Protein AF-A0A353B3W2-F1 (afdb_monomer_lite)

Structure (mmCIF, N/CA/C/O backbone):
data_AF-A0A353B3W2-F1
#
_entry.id   AF-A0A353B3W2-F1
#
loop_
_atom_site.group_PDB
_atom_site.id
_atom_site.type_symbol
_atom_site.label_atom_id
_atom_site.label_alt_id
_atom_site.label_comp_id
_atom_site.label_asym_id
_atom_site.label_entity_id
_atom_site.label_seq_id
_atom_site.pdbx_PDB_ins_code
_atom_site.Cartn_x
_atom_site.Cartn_y
_atom_site.Cartn_z
_atom_site.occupancy
_atom_site.B_iso_or_equiv
_atom_site.auth_seq_id
_atom_site.auth_comp_id
_atom_site.auth_asym_id
_atom_site.auth_atom_id
_atom_site.pdbx_PDB_model_num
ATOM 1 N N . GLN A 1 1 ? -9.755 8.091 11.205 1.00 51.84 1 GLN A N 1
ATOM 2 C CA . GLN A 1 1 ? -9.755 6.655 10.868 1.00 51.84 1 GLN A CA 1
ATOM 3 C C . GLN A 1 1 ? -8.671 6.008 11.702 1.00 51.84 1 GLN A C 1
ATOM 5 O O . GLN A 1 1 ? -7.537 6.465 11.640 1.00 51.84 1 GLN A O 1
ATOM 10 N N . ASP A 1 2 ? -9.051 5.048 12.537 1.00 53.78 2 ASP A N 1
ATOM 11 C CA . ASP A 1 2 ? -8.157 4.410 13.500 1.00 53.78 2 ASP A CA 1
ATOM 12 C C . ASP A 1 2 ? -7.243 3.410 12.777 1.00 53.78 2 ASP A C 1
ATOM 14 O O . ASP A 1 2 ? -7.718 2.522 12.067 1.00 53.78 2 ASP A O 1
ATOM 18 N N . PHE A 1 3 ? -5.930 3.584 12.901 1.00 62.78 3 PHE A N 1
ATOM 19 C CA . PHE A 1 3 ? -4.946 2.572 12.519 1.00 62.78 3 PHE A CA 1
ATOM 20 C C . PHE A 1 3 ? -4.845 1.593 13.697 1.00 62.78 3 PHE A C 1
ATOM 22 O O . PHE A 1 3 ? -3.898 1.638 14.477 1.00 62.78 3 PHE A O 1
ATOM 29 N N . GLY A 1 4 ? -5.889 0.785 13.886 1.00 60.84 4 GLY A N 1
ATOM 30 C CA . GLY A 1 4 ? -5.962 -0.189 14.978 1.00 60.84 4 GLY A CA 1
ATOM 31 C C . GLY A 1 4 ? -5.023 -1.368 14.730 1.00 60.84 4 GLY A C 1
ATOM 32 O O . GLY A 1 4 ? -4.837 -1.721 13.570 1.00 60.84 4 GLY A O 1
ATOM 33 N N . ALA A 1 5 ? -4.473 -1.962 15.800 1.00 57.03 5 ALA A N 1
ATOM 34 C CA . ALA A 1 5 ? -3.380 -2.958 15.868 1.00 57.03 5 ALA A CA 1
ATOM 35 C C . ALA A 1 5 ? -3.461 -4.207 14.943 1.00 57.03 5 ALA A C 1
ATOM 37 O O . ALA A 1 5 ? -2.479 -4.926 14.801 1.00 57.03 5 ALA A O 1
ATOM 38 N N . ASP A 1 6 ? -4.584 -4.426 14.257 1.00 61.97 6 ASP A N 1
ATOM 39 C CA . ASP A 1 6 ? -4.818 -5.540 13.319 1.00 61.97 6 ASP A CA 1
ATOM 40 C C . ASP A 1 6 ? -5.237 -5.067 11.912 1.00 61.97 6 ASP A C 1
ATOM 42 O O . ASP A 1 6 ? -5.840 -5.795 11.122 1.00 61.97 6 ASP A O 1
ATOM 46 N N . ALA A 1 7 ? -4.961 -3.807 11.570 1.00 76.75 7 ALA A N 1
ATOM 47 C CA . ALA A 1 7 ? -5.366 -3.246 10.287 1.00 76.75 7 ALA A CA 1
ATOM 48 C C . ALA A 1 7 ? -4.555 -3.842 9.119 1.00 76.75 7 ALA A C 1
ATOM 50 O O . ALA A 1 7 ? -3.422 -3.436 8.857 1.00 76.75 7 ALA A O 1
ATOM 51 N N . LEU A 1 8 ? -5.172 -4.771 8.386 1.00 89.06 8 LEU A N 1
ATOM 52 C CA . LEU A 1 8 ? -4.705 -5.240 7.084 1.00 89.06 8 LEU A CA 1
ATOM 53 C C . LEU A 1 8 ? -5.360 -4.419 5.968 1.00 89.06 8 LEU A C 1
ATOM 55 O O . LEU A 1 8 ? -6.589 -4.392 5.827 1.00 89.06 8 LEU A O 1
ATOM 59 N N . PHE A 1 9 ? -4.535 -3.789 5.142 1.00 91.31 9 PHE A N 1
ATOM 60 C CA . PHE A 1 9 ? -4.966 -3.057 3.960 1.00 91.31 9 PHE A CA 1
ATOM 61 C C . PHE A 1 9 ? -4.631 -3.827 2.688 1.00 91.31 9 PHE A C 1
ATOM 63 O O . PHE A 1 9 ? -3.625 -4.524 2.619 1.00 91.31 9 PHE A O 1
ATOM 70 N N . LEU A 1 10 ? -5.471 -3.696 1.669 1.00 92.44 10 LEU A N 1
ATOM 71 C CA . LEU A 1 10 ? -5.288 -4.342 0.377 1.00 92.44 10 LEU A CA 1
ATOM 72 C C . LEU A 1 10 ? -5.132 -3.272 -0.693 1.00 92.44 10 LEU A C 1
ATOM 74 O O . LEU A 1 10 ? -6.002 -2.413 -0.841 1.00 92.44 10 LEU A O 1
ATOM 78 N N . VAL A 1 11 ? -4.042 -3.341 -1.449 1.00 92.88 11 V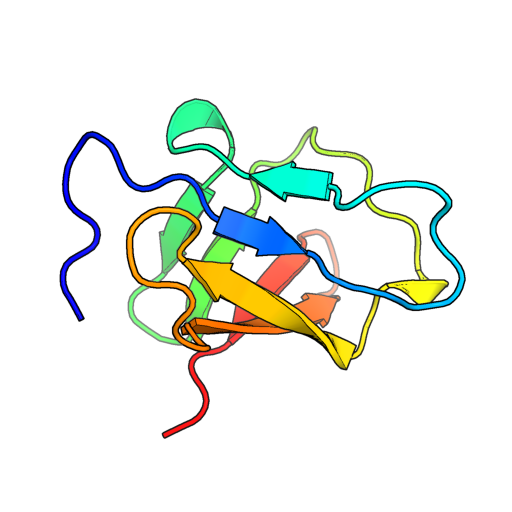AL A N 1
ATOM 79 C CA . VAL A 1 11 ? -3.909 -2.594 -2.700 1.00 92.88 11 VAL A CA 1
ATOM 80 C C . VAL A 1 11 ? -4.670 -3.364 -3.770 1.00 92.88 11 VAL A C 1
ATOM 82 O O . VAL A 1 11 ? -4.330 -4.511 -4.069 1.00 92.88 11 VAL A O 1
ATOM 85 N N . ILE A 1 12 ? -5.702 -2.738 -4.325 1.00 91.56 12 ILE A N 1
ATOM 86 C CA . ILE A 1 12 ? -6.542 -3.318 -5.371 1.00 91.56 12 ILE A CA 1
ATOM 87 C C . ILE A 1 12 ? -6.163 -2.667 -6.696 1.00 91.56 12 ILE A C 1
ATOM 89 O O . ILE A 1 12 ? -6.251 -1.450 -6.833 1.00 91.56 12 ILE A O 1
ATOM 93 N N . ASN A 1 13 ? -5.759 -3.468 -7.675 1.00 90.94 13 ASN A N 1
ATOM 94 C CA . ASN A 1 13 ? -5.484 -3.007 -9.031 1.00 90.94 13 ASN A CA 1
ATOM 95 C C . ASN A 1 13 ? -5.934 -4.102 -10.018 1.00 90.94 13 ASN A C 1
ATOM 97 O O . ASN A 1 13 ? -5.613 -5.266 -9.781 1.00 90.94 13 ASN A O 1
ATOM 101 N N . PRO A 1 14 ? -6.690 -3.768 -11.080 1.00 84.75 14 PRO A N 1
ATOM 102 C CA . PRO A 1 14 ? -7.194 -4.753 -12.042 1.00 84.75 14 PRO A CA 1
ATOM 103 C C . PRO A 1 14 ? -6.093 -5.466 -12.842 1.00 84.75 14 PRO A C 1
ATOM 105 O O . PRO A 1 14 ? -6.340 -6.538 -13.384 1.00 84.75 14 PRO A O 1
ATOM 108 N N . GLU A 1 15 ? -4.891 -4.896 -12.913 1.00 85.25 15 GLU A N 1
ATOM 109 C CA . GLU A 1 15 ? -3.726 -5.491 -13.576 1.00 85.25 15 GLU A CA 1
ATOM 110 C C . GLU A 1 15 ? -3.016 -6.525 -12.684 1.00 85.25 15 GLU A C 1
ATOM 112 O O . GLU A 1 15 ? -2.169 -7.284 -13.156 1.00 85.25 15 GLU A O 1
ATOM 117 N N . LEU A 1 16 ? -3.365 -6.591 -11.393 1.00 83.81 16 LEU A N 1
ATOM 118 C CA . LEU A 1 16 ? -2.852 -7.601 -10.477 1.00 83.81 16 LEU A CA 1
ATOM 119 C C . LEU A 1 16 ? -3.722 -8.859 -10.505 1.00 83.81 16 LEU A C 1
ATOM 121 O O . LEU A 1 16 ? -4.938 -8.797 -10.351 1.00 83.81 16 LEU A O 1
ATOM 125 N N . ALA A 1 17 ? -3.076 -10.025 -10.562 1.00 86.12 17 ALA A N 1
ATOM 126 C CA . ALA A 1 17 ? -3.757 -11.311 -10.391 1.00 86.12 17 ALA A CA 1
ATOM 127 C C . ALA A 1 17 ? -4.393 -11.468 -8.995 1.00 86.12 17 ALA A C 1
ATOM 129 O O . ALA A 1 17 ? -5.377 -12.186 -8.834 1.00 86.12 17 ALA A O 1
ATOM 130 N N . GLN A 1 18 ? -3.826 -10.805 -7.982 1.00 87.88 18 GLN A N 1
ATOM 131 C CA . GLN A 1 18 ? -4.337 -10.801 -6.615 1.00 87.88 18 GLN A CA 1
ATOM 132 C C . GLN A 1 18 ? -4.007 -9.481 -5.900 1.00 87.88 18 GLN A C 1
ATOM 134 O O . GLN A 1 18 ? -2.955 -8.892 -6.169 1.00 87.88 18 GLN A O 1
ATOM 139 N N . PRO A 1 19 ? -4.855 -9.026 -4.958 1.00 89.75 19 PRO A N 1
ATOM 140 C CA . PRO A 1 19 ? -4.560 -7.867 -4.125 1.00 89.75 19 PRO A CA 1
ATOM 141 C C . PRO A 1 19 ? -3.233 -7.994 -3.378 1.00 89.75 19 PRO A C 1
ATOM 143 O O . PRO A 1 19 ? -2.878 -9.078 -2.912 1.00 89.75 19 PRO A O 1
ATOM 146 N N . ILE A 1 20 ? -2.533 -6.874 -3.189 1.00 91.19 20 ILE A N 1
ATOM 147 C CA . ILE A 1 20 ? -1.309 -6.860 -2.378 1.00 91.19 20 ILE A CA 1
ATOM 148 C C . ILE A 1 20 ? -1.663 -6.515 -0.928 1.00 91.19 20 ILE A C 1
ATOM 150 O O . ILE A 1 20 ? -2.157 -5.410 -0.678 1.00 91.19 20 ILE A O 1
ATOM 154 N N . PRO A 1 21 ? -1.383 -7.410 0.036 1.00 91.69 21 PRO A N 1
ATOM 155 C CA . PRO A 1 21 ? -1.587 -7.132 1.447 1.00 91.69 21 PRO A CA 1
ATOM 156 C C . PRO A 1 21 ? -0.498 -6.208 2.012 1.00 91.69 21 PRO A C 1
ATOM 158 O O . PRO A 1 21 ? 0.709 -6.444 1.867 1.00 91.69 21 PRO A O 1
ATOM 161 N N . LEU A 1 22 ? -0.950 -5.166 2.704 1.00 90.56 22 LEU A N 1
ATOM 162 C CA . LEU A 1 22 ? -0.169 -4.231 3.501 1.00 90.56 22 LEU A CA 1
ATOM 163 C C . LEU A 1 22 ? -0.660 -4.314 4.949 1.00 90.56 22 LEU A C 1
ATOM 165 O O . LEU A 1 22 ? -1.659 -3.701 5.325 1.00 90.56 22 LEU A O 1
ATOM 169 N N . ASP A 1 23 ? 0.030 -5.124 5.741 1.00 88.19 23 ASP A N 1
ATOM 170 C CA . ASP A 1 23 ? -0.187 -5.238 7.181 1.00 88.19 23 ASP A CA 1
ATOM 171 C C . ASP A 1 23 ? 0.536 -4.121 7.960 1.00 88.19 23 ASP A C 1
ATOM 173 O O . ASP A 1 23 ? 1.243 -3.277 7.399 1.00 88.19 23 ASP A O 1
ATOM 177 N N . GLN A 1 24 ? 0.384 -4.132 9.281 1.00 83.75 24 GLN A N 1
ATOM 178 C CA . GLN A 1 24 ? 0.990 -3.139 10.165 1.00 83.75 24 GLN A CA 1
ATOM 179 C C . GLN A 1 24 ? 2.516 -3.140 10.189 1.00 83.75 24 GLN A C 1
ATOM 181 O O . GLN A 1 24 ? 3.125 -2.101 10.419 1.00 83.75 24 GLN A O 1
ATOM 186 N N . THR A 1 25 ? 3.161 -4.278 9.946 1.00 86.56 25 THR A N 1
ATOM 187 C CA . THR A 1 25 ? 4.630 -4.345 9.894 1.00 86.56 25 THR A CA 1
ATOM 188 C C . THR A 1 25 ? 5.170 -3.609 8.668 1.00 86.56 25 THR A C 1
ATOM 190 O O . THR A 1 25 ? 6.316 -3.161 8.638 1.00 86.56 25 THR A O 1
ATOM 193 N N . ARG A 1 26 ? 4.314 -3.444 7.656 1.00 87.75 26 ARG A N 1
ATOM 194 C CA . ARG A 1 26 ? 4.596 -2.784 6.383 1.00 87.75 26 ARG A CA 1
ATOM 195 C C . ARG A 1 26 ? 4.104 -1.345 6.327 1.00 87.75 26 ARG A C 1
ATOM 197 O O . ARG A 1 26 ? 4.343 -0.685 5.317 1.00 87.75 26 ARG A O 1
ATOM 204 N N . LEU A 1 27 ? 3.427 -0.851 7.361 1.00 89.50 27 LEU A N 1
ATOM 205 C CA . LEU A 1 27 ? 2.798 0.464 7.374 1.00 89.50 27 LEU A CA 1
ATOM 206 C C . LEU A 1 27 ? 3.166 1.233 8.640 1.00 89.50 27 LEU A C 1
ATOM 208 O O . LEU A 1 27 ? 3.082 0.732 9.751 1.00 89.50 27 LEU A O 1
ATOM 212 N N . ALA A 1 28 ? 3.519 2.498 8.467 1.00 89.00 28 ALA A N 1
ATOM 213 C CA . ALA A 1 28 ? 3.709 3.444 9.553 1.00 89.00 28 ALA A CA 1
ATOM 214 C C . ALA A 1 28 ? 2.745 4.616 9.370 1.00 89.00 28 ALA A C 1
ATOM 216 O O . ALA A 1 28 ? 2.545 5.077 8.246 1.00 89.00 28 ALA A O 1
ATOM 217 N N . GLN A 1 29 ? 2.166 5.135 10.453 1.00 88.12 29 GLN A N 1
ATOM 218 C CA . GLN A 1 29 ? 1.419 6.390 10.365 1.00 88.12 29 GLN A CA 1
ATOM 219 C C . GLN A 1 29 ? 2.338 7.534 9.930 1.00 88.12 29 GLN A C 1
ATOM 221 O O . GLN A 1 29 ? 3.449 7.687 10.438 1.00 88.12 29 GLN A O 1
ATOM 226 N N . GLU A 1 30 ? 1.845 8.358 9.010 1.00 87.75 30 GLU A N 1
ATOM 227 C CA . GLU A 1 30 ? 2.512 9.572 8.554 1.00 87.75 30 GLU A CA 1
ATOM 228 C C . GLU A 1 30 ? 1.551 10.758 8.751 1.00 87.75 30 GLU A C 1
ATOM 230 O O . GLU A 1 30 ? 0.621 10.927 7.954 1.00 87.75 30 GLU A O 1
ATOM 235 N N . PRO A 1 31 ? 1.753 11.594 9.792 1.00 77.94 31 PRO A N 1
ATOM 236 C CA . PRO A 1 31 ? 0.769 12.572 10.277 1.00 77.94 31 PRO A CA 1
ATOM 237 C C . PRO A 1 31 ? 0.246 13.575 9.241 1.00 77.94 31 PRO A C 1
ATOM 239 O O . PRO A 1 31 ? -0.801 14.183 9.442 1.00 77.94 31 PRO A O 1
ATOM 242 N N . LYS A 1 32 ? 0.977 13.782 8.140 1.00 82.12 32 LYS A N 1
ATOM 243 C CA . LYS A 1 32 ? 0.634 14.755 7.090 1.00 82.12 32 LYS A CA 1
ATOM 244 C C . LYS A 1 32 ? 0.085 14.130 5.808 1.00 82.12 32 LYS A C 1
ATOM 246 O O . LYS A 1 32 ? -0.315 14.868 4.915 1.00 82.12 32 LYS A O 1
ATOM 251 N N . ILE A 1 33 ? 0.105 12.804 5.693 1.00 84.25 33 ILE A N 1
ATOM 252 C CA . ILE A 1 33 ? -0.177 12.094 4.435 1.00 84.25 33 ILE A CA 1
ATOM 253 C C . ILE A 1 33 ? -1.262 11.028 4.634 1.00 84.25 33 ILE A C 1
ATOM 255 O O . ILE A 1 33 ? -2.162 10.898 3.807 1.00 84.25 33 ILE A O 1
ATOM 259 N N . GLY A 1 34 ? -1.202 10.285 5.737 1.00 87.50 34 GLY A N 1
ATOM 260 C CA . GLY A 1 34 ? -2.003 9.087 5.966 1.00 87.50 34 GLY A CA 1
ATOM 261 C C . GLY A 1 34 ? -1.091 7.983 6.477 1.00 87.50 34 GLY A C 1
ATOM 262 O O . GLY A 1 34 ? -0.680 8.012 7.636 1.00 87.50 34 GLY A O 1
ATOM 263 N N . LEU A 1 35 ? -0.722 7.047 5.602 1.00 90.25 35 LEU A N 1
ATOM 264 C CA . LEU A 1 35 ? 0.223 5.975 5.925 1.00 90.25 35 LEU A CA 1
ATOM 265 C C . LEU A 1 35 ? 1.447 6.030 5.015 1.00 90.25 35 LEU A C 1
ATOM 267 O O . LEU A 1 35 ? 1.367 6.383 3.839 1.00 90.25 35 LEU A O 1
ATOM 271 N N . ARG A 1 36 ? 2.588 5.630 5.555 1.00 91.56 36 ARG A N 1
ATOM 272 C CA . ARG A 1 36 ? 3.829 5.387 4.832 1.00 91.56 36 ARG A CA 1
ATOM 273 C C . ARG A 1 36 ? 4.074 3.890 4.773 1.00 91.56 36 ARG A C 1
ATOM 275 O O . ARG A 1 36 ? 4.066 3.220 5.800 1.00 91.56 36 ARG A O 1
ATOM 282 N N . VAL A 1 37 ? 4.339 3.384 3.581 1.00 91.25 37 VAL A N 1
ATOM 283 C CA . VAL A 1 37 ? 4.753 1.999 3.380 1.00 91.25 37 VAL A CA 1
ATOM 284 C C . VAL A 1 37 ? 6.226 1.860 3.767 1.00 91.25 37 VAL A C 1
ATOM 286 O O . VAL A 1 37 ? 7.047 2.727 3.452 1.00 91.25 37 VAL A O 1
ATOM 289 N N . ALA A 1 38 ? 6.561 0.782 4.470 1.00 89.06 38 ALA A N 1
ATOM 290 C CA . ALA A 1 38 ? 7.903 0.517 4.956 1.00 89.06 38 ALA A CA 1
ATOM 291 C C . ALA A 1 38 ? 8.928 0.442 3.801 1.00 89.06 38 ALA A C 1
ATOM 293 O O . ALA A 1 38 ? 8.638 -0.140 2.747 1.00 89.06 38 ALA A O 1
ATOM 294 N N . PRO A 1 39 ? 10.141 0.994 3.994 1.00 76.44 39 PRO A N 1
ATOM 295 C CA . PRO A 1 39 ? 11.222 0.910 3.019 1.00 76.44 39 PRO A CA 1
ATOM 296 C C . PRO A 1 39 ? 11.705 -0.544 2.937 1.00 76.44 39 PRO A C 1
ATOM 298 O O . PRO A 1 39 ? 12.416 -1.027 3.810 1.00 76.44 39 PRO A O 1
ATOM 301 N N . GLY A 1 40 ? 11.256 -1.268 1.916 1.00 79.12 40 GLY A N 1
ATOM 302 C CA . GLY A 1 40 ? 11.501 -2.706 1.754 1.00 79.12 40 GLY A CA 1
ATOM 303 C C . GLY A 1 40 ? 10.320 -3.434 1.120 1.00 79.12 40 GLY A C 1
ATOM 304 O O . GLY A 1 40 ? 10.497 -4.461 0.467 1.00 79.12 40 GLY A O 1
ATOM 305 N N . VAL A 1 41 ? 9.116 -2.864 1.219 1.00 84.25 41 VAL A N 1
ATOM 306 C CA . VAL A 1 41 ? 7.977 -3.331 0.430 1.00 84.25 41 VAL A CA 1
ATOM 307 C C . VAL A 1 41 ? 8.177 -2.868 -1.009 1.00 84.25 41 VAL A C 1
ATOM 309 O O . VAL A 1 41 ? 8.092 -1.678 -1.320 1.00 84.25 41 VAL A O 1
ATOM 312 N N . THR A 1 42 ? 8.468 -3.821 -1.888 1.0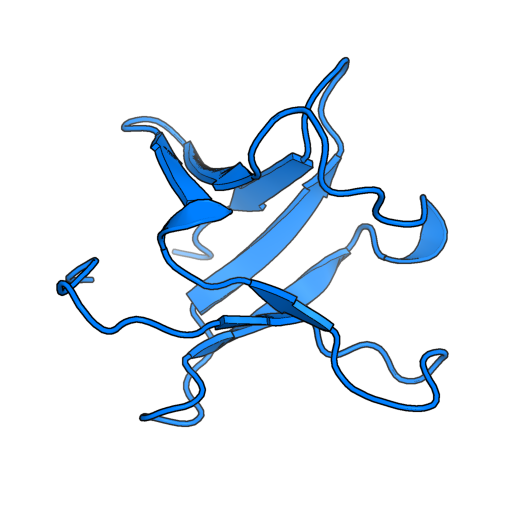0 84.00 42 THR A N 1
ATOM 313 C CA . THR A 1 42 ? 8.599 -3.548 -3.318 1.00 84.00 42 THR A CA 1
ATOM 314 C C . THR A 1 42 ? 7.206 -3.495 -3.925 1.00 84.00 42 THR A C 1
ATOM 316 O O . THR A 1 42 ? 6.526 -4.512 -4.028 1.00 84.00 42 THR A O 1
ATOM 319 N N . LEU A 1 43 ? 6.777 -2.292 -4.295 1.00 88.00 43 LEU A N 1
ATOM 320 C CA . LEU A 1 43 ? 5.551 -2.054 -5.047 1.00 88.00 43 LEU A CA 1
ATOM 321 C C . LEU A 1 43 ? 5.930 -1.556 -6.433 1.00 88.00 43 LEU A C 1
ATOM 323 O O . LEU A 1 43 ? 6.819 -0.708 -6.581 1.00 88.00 43 LEU A O 1
ATOM 327 N N . ALA A 1 44 ? 5.263 -2.116 -7.432 1.00 89.19 44 ALA A N 1
ATOM 328 C CA . ALA A 1 44 ? 5.524 -1.807 -8.818 1.00 89.19 44 ALA A CA 1
ATOM 329 C C . ALA A 1 44 ? 4.978 -0.401 -9.168 1.00 89.19 44 ALA A C 1
ATOM 331 O O . ALA A 1 44 ? 3.939 -0.003 -8.630 1.00 89.19 44 ALA A O 1
ATOM 332 N N . PRO A 1 45 ? 5.685 0.404 -9.985 1.00 88.38 45 PRO A N 1
ATOM 333 C CA . PRO A 1 45 ? 5.284 1.773 -10.326 1.00 88.38 45 PRO A CA 1
ATOM 334 C C . PRO A 1 45 ? 3.852 1.923 -10.855 1.00 88.38 45 PRO A C 1
ATOM 336 O O . PRO A 1 45 ? 3.196 2.910 -10.533 1.00 88.38 45 PRO A O 1
ATOM 339 N N . GLU A 1 46 ? 3.373 0.945 -11.618 1.00 89.44 46 GLU A N 1
ATOM 340 C CA . GLU A 1 46 ? 2.022 0.841 -12.181 1.00 89.44 46 GLU A CA 1
ATOM 341 C C . GLU A 1 46 ? 0.921 0.827 -11.115 1.00 89.44 46 GLU A C 1
ATOM 343 O O . GLU A 1 46 ? -0.221 1.186 -11.377 1.00 89.44 46 GLU A O 1
ATOM 348 N N . LEU A 1 47 ? 1.268 0.502 -9.868 1.00 91.19 47 LEU A N 1
ATOM 349 C CA . LEU A 1 47 ? 0.322 0.519 -8.762 1.00 91.19 47 LEU A CA 1
ATOM 350 C C . LEU A 1 47 ? 0.037 1.932 -8.249 1.00 91.19 47 LEU A C 1
ATOM 352 O O . LEU A 1 47 ? -0.854 2.110 -7.415 1.00 91.19 47 LEU A O 1
ATOM 356 N N . GLN A 1 48 ? 0.756 2.951 -8.714 1.00 92.25 48 GLN A N 1
ATOM 357 C CA . GLN A 1 48 ? 0.442 4.330 -8.372 1.00 92.25 48 GLN A CA 1
ATOM 358 C C . GLN A 1 48 ? -0.981 4.686 -8.816 1.00 92.25 48 GLN A C 1
ATOM 360 O O . GLN A 1 48 ? -1.362 4.501 -9.963 1.00 92.25 48 GLN A O 1
ATOM 365 N N . GLY A 1 49 ? -1.767 5.229 -7.890 1.00 91.25 49 GLY A N 1
ATOM 366 C CA . GLY A 1 49 ? -3.181 5.510 -8.105 1.00 91.25 49 GLY A CA 1
ATOM 367 C C . GLY A 1 49 ? -4.108 4.360 -7.702 1.00 91.25 49 GLY A C 1
ATOM 368 O O . GLY A 1 49 ? -5.326 4.537 -7.703 1.00 91.25 49 GLY A O 1
ATOM 369 N N . SER A 1 50 ? -3.569 3.205 -7.305 1.00 93.56 50 SER A N 1
ATOM 370 C CA . SER A 1 50 ? -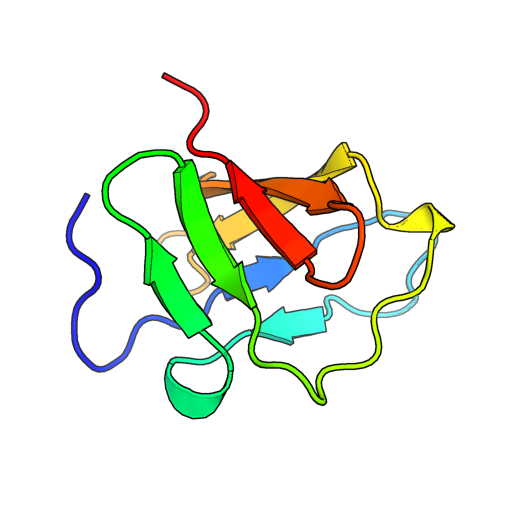4.397 2.066 -6.906 1.00 93.56 50 SER A CA 1
ATOM 371 C C . SER A 1 50 ? -5.149 2.358 -5.605 1.00 93.56 50 SER A C 1
ATOM 373 O O . SER A 1 50 ? -4.543 2.871 -4.655 1.00 93.56 50 SER A O 1
ATOM 375 N N . PRO A 1 51 ? -6.449 2.036 -5.519 1.00 93.50 51 PRO A N 1
ATOM 376 C CA . PRO A 1 51 ? -7.191 2.133 -4.273 1.00 93.50 51 PRO A CA 1
ATOM 377 C C . PRO A 1 51 ? -6.628 1.177 -3.219 1.00 93.50 51 PRO A C 1
ATOM 379 O O . PRO A 1 51 ? -6.303 0.019 -3.491 1.00 93.50 51 PRO A O 1
ATOM 382 N N . VAL A 1 52 ? -6.547 1.676 -1.991 1.00 92.88 52 VAL A N 1
ATOM 383 C CA . VAL A 1 52 ? -6.163 0.913 -0.809 1.00 92.88 52 VAL A CA 1
ATOM 384 C C . VAL A 1 52 ? -7.384 0.779 0.081 1.00 92.88 52 VAL A C 1
ATOM 386 O O . VAL A 1 52 ? -7.910 1.774 0.585 1.00 92.88 52 VAL A O 1
ATOM 389 N N . VAL A 1 53 ? -7.844 -0.452 0.272 1.00 91.25 53 VAL A N 1
ATOM 390 C CA . VAL A 1 53 ? -9.045 -0.765 1.051 1.00 91.25 53 VAL A CA 1
ATOM 391 C C . VAL A 1 53 ? -8.672 -1.442 2.360 1.00 91.25 53 VAL A C 1
ATOM 393 O O . VAL A 1 53 ? -7.709 -2.199 2.434 1.00 91.25 53 VAL A O 1
ATOM 396 N N . ASN A 1 54 ? -9.431 -1.178 3.414 1.00 89.00 54 ASN A N 1
ATOM 397 C CA . ASN A 1 54 ? -9.322 -1.918 4.661 1.00 89.00 54 ASN A CA 1
ATOM 398 C C . ASN A 1 54 ? -9.996 -3.288 4.476 1.00 89.00 54 ASN A C 1
ATOM 400 O O . ASN A 1 54 ? -11.189 -3.348 4.178 1.00 89.00 54 ASN A O 1
ATOM 404 N N . SER A 1 55 ? -9.240 -4.374 4.643 1.00 89.12 55 SER A N 1
ATOM 405 C CA . SER A 1 55 ? -9.726 -5.742 4.400 1.00 89.12 55 SER A CA 1
ATOM 406 C C . SER A 1 55 ? -10.886 -6.142 5.315 1.00 89.12 55 SER A C 1
ATOM 408 O O . SER A 1 55 ? -11.824 -6.786 4.857 1.00 89.12 55 SER A O 1
ATOM 410 N N . SER A 1 56 ? -10.869 -5.708 6.578 1.00 87.19 56 SER A N 1
ATOM 411 C CA . SER A 1 56 ? -11.888 -6.059 7.573 1.00 87.19 56 SER A CA 1
ATOM 412 C C . SER A 1 56 ? -13.232 -5.377 7.325 1.00 87.19 56 SER A C 1
ATOM 414 O O . SER A 1 56 ? -14.273 -5.899 7.710 1.00 87.19 56 SER A O 1
ATOM 416 N N . THR A 1 57 ? -13.226 -4.193 6.710 1.00 86.69 57 THR A N 1
ATOM 417 C CA . THR A 1 57 ? -14.443 -3.389 6.499 1.00 86.69 57 THR A CA 1
ATOM 418 C C . THR A 1 57 ? -14.857 -3.274 5.036 1.00 86.69 57 THR A C 1
ATOM 420 O O . THR A 1 57 ? -15.947 -2.780 4.757 1.00 86.69 57 THR A O 1
ATOM 423 N N . GLY A 1 58 ? -13.985 -3.653 4.097 1.00 87.00 58 GLY A N 1
ATOM 424 C CA . GLY A 1 58 ? -14.159 -3.424 2.661 1.00 87.00 58 GLY A CA 1
ATOM 425 C C . GLY A 1 58 ? -14.144 -1.945 2.254 1.00 87.00 58 GLY A C 1
ATOM 426 O O . GLY A 1 58 ? -14.387 -1.626 1.093 1.00 87.00 58 GLY A O 1
ATOM 427 N N . LYS A 1 59 ? -13.888 -1.019 3.188 1.00 88.69 59 LYS A N 1
ATOM 428 C CA . LYS A 1 59 ? -13.957 0.421 2.923 1.00 88.69 59 LYS A CA 1
ATOM 429 C C . LYS A 1 59 ? -12.658 0.941 2.334 1.00 88.69 59 LYS A C 1
ATOM 431 O O . LYS A 1 59 ? -11.571 0.544 2.754 1.00 88.69 59 LYS A O 1
ATOM 436 N N . LEU A 1 60 ? -12.784 1.895 1.415 1.00 89.38 60 LEU A N 1
ATOM 437 C CA . LEU A 1 60 ? -11.650 2.659 0.915 1.00 89.38 60 LEU A CA 1
ATOM 438 C C . LEU A 1 60 ? -10.992 3.415 2.073 1.00 89.38 60 LEU A C 1
ATOM 440 O O . LEU A 1 60 ? -11.648 4.160 2.803 1.00 89.38 60 LEU A O 1
ATOM 444 N N . TYR A 1 61 ? -9.697 3.188 2.246 1.00 88.75 61 TYR A N 1
ATOM 445 C CA . TYR A 1 61 ? -8.869 3.923 3.192 1.00 88.75 61 TYR A CA 1
ATOM 446 C C . TYR A 1 61 ? -8.138 5.071 2.498 1.00 88.75 61 TYR A C 1
ATOM 448 O O . TYR A 1 61 ? -8.016 6.159 3.050 1.00 88.75 61 TYR A O 1
ATOM 456 N N . GLY A 1 62 ? -7.637 4.834 1.288 1.00 92.25 62 GLY A N 1
ATOM 457 C CA . GLY A 1 62 ? -6.852 5.830 0.581 1.00 92.25 62 GLY A CA 1
ATOM 458 C C . GLY A 1 62 ? -6.427 5.385 -0.807 1.00 92.25 62 GLY A C 1
ATOM 459 O O . GLY A 1 62 ? 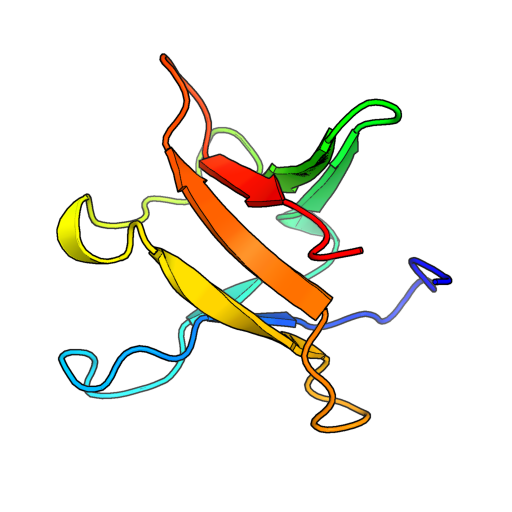-6.901 4.375 -1.324 1.00 92.25 62 GLY A O 1
ATOM 460 N N . GLN A 1 63 ? -5.496 6.126 -1.391 1.00 93.75 63 GLN A N 1
ATOM 461 C CA . GLN A 1 63 ? -4.888 5.803 -2.674 1.00 93.75 63 GLN 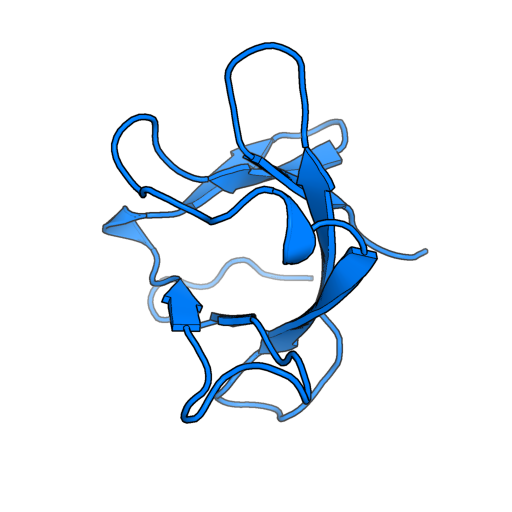A CA 1
ATOM 462 C C . GLN A 1 63 ? -3.385 5.594 -2.513 1.00 93.75 63 GLN A C 1
ATOM 464 O O . GLN A 1 63 ? -2.714 6.313 -1.769 1.00 93.75 63 GLN A O 1
ATOM 469 N N . LEU A 1 64 ? -2.837 4.614 -3.225 1.00 93.75 64 LEU A N 1
ATOM 470 C CA . LEU A 1 64 ? -1.407 4.371 -3.247 1.00 93.75 64 LEU A CA 1
ATOM 471 C C . LEU A 1 64 ? -0.708 5.469 -4.063 1.00 93.75 64 LEU A C 1
ATOM 473 O O . LEU A 1 64 ? -0.999 5.684 -5.238 1.00 93.75 64 LEU A O 1
ATOM 477 N N . THR A 1 65 ? 0.233 6.173 -3.449 1.00 92.94 65 THR A N 1
ATOM 478 C CA . THR A 1 65 ? 0.980 7.279 -4.050 1.00 92.94 65 THR A CA 1
ATOM 479 C C . THR A 1 65 ? 2.474 7.021 -3.935 1.00 92.94 65 THR A C 1
ATOM 481 O O . THR A 1 65 ? 2.984 6.648 -2.876 1.00 92.94 65 THR A O 1
ATOM 484 N N . ARG A 1 66 ? 3.203 7.248 -5.027 1.00 90.31 66 ARG A N 1
ATOM 485 C CA . ARG A 1 66 ? 4.655 7.102 -5.056 1.00 90.31 66 ARG A CA 1
ATOM 486 C C . ARG A 1 66 ? 5.323 8.428 -4.705 1.00 90.31 66 ARG A C 1
ATOM 488 O O . ARG A 1 66 ? 5.143 9.422 -5.401 1.00 90.31 66 ARG A O 1
ATOM 495 N N . GLY A 1 67 ? 6.111 8.447 -3.635 1.00 85.31 67 GLY A N 1
ATOM 496 C CA . GLY A 1 67 ? 7.033 9.544 -3.349 1.00 85.31 67 GLY A CA 1
ATOM 497 C C . GLY A 1 67 ? 8.432 9.277 -3.909 1.00 85.31 67 GLY A C 1
ATOM 498 O O . GLY A 1 67 ? 8.689 8.260 -4.547 1.00 85.31 67 GLY A O 1
ATOM 499 N N . LYS A 1 68 ? 9.381 10.180 -3.624 1.00 81.94 68 LYS A N 1
ATOM 500 C CA . LYS A 1 68 ? 10.756 10.100 -4.162 1.00 81.94 68 LYS A CA 1
ATOM 501 C C . LYS A 1 68 ? 11.504 8.812 -3.788 1.00 81.94 68 LYS A C 1
ATOM 503 O O . LYS A 1 68 ? 12.338 8.358 -4.560 1.00 81.94 68 LYS A O 1
ATOM 508 N N . LYS A 1 69 ? 11.251 8.262 -2.595 1.00 81.44 69 LYS A N 1
ATOM 509 C CA . LYS A 1 69 ? 11.928 7.054 -2.076 1.00 81.44 69 LYS A CA 1
ATOM 510 C C . LYS A 1 69 ? 11.002 6.056 -1.377 1.00 81.44 69 LYS A C 1
ATOM 512 O O . LYS A 1 69 ? 11.427 4.943 -1.112 1.00 81.44 69 LYS A O 1
ATOM 517 N N . ASN A 1 70 ? 9.767 6.452 -1.076 1.00 88.19 70 ASN A N 1
ATOM 518 C CA . ASN A 1 70 ? 8.820 5.643 -0.317 1.00 88.19 70 ASN A CA 1
ATOM 519 C C . ASN A 1 70 ? 7.461 5.648 -1.006 1.00 88.19 70 ASN A C 1
ATOM 521 O O . ASN A 1 70 ? 7.123 6.593 -1.726 1.00 88.19 70 ASN A O 1
ATOM 525 N N . TRP A 1 71 ? 6.681 4.616 -0.722 1.00 93.31 71 TRP A N 1
ATOM 526 C CA . TRP A 1 71 ? 5.269 4.563 -1.057 1.00 93.31 71 TRP A CA 1
ATOM 527 C C . TRP A 1 71 ? 4.436 5.087 0.107 1.00 93.31 71 TRP A C 1
ATOM 529 O O . TRP A 1 71 ? 4.807 4.951 1.274 1.00 93.31 71 TRP A O 1
ATOM 539 N N . TYR A 1 72 ? 3.311 5.700 -0.220 1.00 93.00 72 TYR A N 1
ATOM 540 C CA . TYR A 1 72 ? 2.389 6.284 0.737 1.00 93.00 72 TYR A CA 1
ATOM 541 C C . TYR A 1 72 ? 0.973 5.852 0.402 1.00 93.00 72 TYR A C 1
ATOM 543 O O . TYR A 1 72 ? 0.640 5.671 -0.764 1.00 93.00 72 TYR A O 1
ATOM 551 N N . VAL A 1 73 ? 0.135 5.731 1.419 1.00 92.50 73 VAL A N 1
ATOM 552 C CA . VAL A 1 73 ? -1.311 5.648 1.253 1.00 92.50 73 VAL A CA 1
ATOM 553 C C . VAL A 1 73 ? -1.871 6.995 1.675 1.00 92.50 73 VAL A C 1
ATOM 555 O O . VAL A 1 73 ? -1.879 7.330 2.863 1.00 92.50 73 VAL A O 1
ATOM 558 N N . THR A 1 74 ? -2.267 7.792 0.688 1.00 91.81 74 THR A N 1
ATOM 559 C CA . THR A 1 74 ? -2.854 9.113 0.907 1.00 91.81 74 THR A CA 1
ATOM 560 C C . THR A 1 74 ? -4.325 8.952 1.243 1.00 91.81 74 THR A C 1
ATOM 562 O O . THR A 1 74 ? -5.062 8.265 0.536 1.00 91.81 74 THR A O 1
ATOM 565 N N . ASN A 1 75 ? -4.754 9.545 2.355 1.00 81.50 75 ASN A N 1
ATOM 566 C CA . ASN A 1 75 ? -6.158 9.488 2.742 1.00 81.50 75 ASN A CA 1
ATOM 567 C C . AS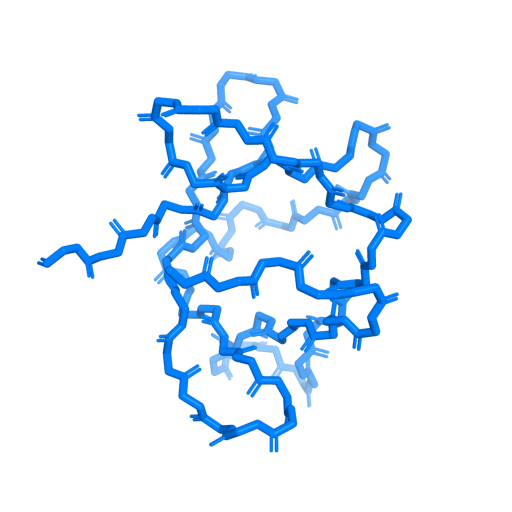N A 1 75 ? -6.963 10.413 1.818 1.00 81.50 75 ASN A C 1
ATOM 569 O O . ASN A 1 75 ? -6.617 11.589 1.669 1.00 81.50 75 ASN A O 1
ATOM 573 N N . ILE A 1 76 ? -8.002 9.883 1.178 1.00 67.19 76 ILE A N 1
ATOM 574 C CA . ILE A 1 76 ? -8.877 10.672 0.310 1.00 67.19 76 ILE A CA 1
ATOM 575 C C . ILE A 1 76 ? -9.927 11.283 1.240 1.00 67.19 76 ILE A C 1
ATOM 577 O O . ILE A 1 76 ? -10.814 10.576 1.714 1.00 67.19 76 ILE A O 1
ATOM 581 N N . LYS A 1 77 ? -9.739 12.557 1.598 1.00 55.38 77 LYS A N 1
ATOM 582 C CA . LYS A 1 77 ? -10.713 13.321 2.388 1.00 55.38 77 LYS A CA 1
ATOM 583 C C . LYS A 1 77 ? -11.970 13.619 1.586 1.00 55.38 77 LYS A C 1
ATOM 585 O O . LYS A 1 77 ? -11.822 13.946 0.388 1.00 55.38 77 LYS A O 1
#

pLDDT: mean 85.24, std 9.94, range [51.84, 93.75]

Foldseek 3Di:
DDPDQFWWKWFDDPVDPDTDIQTPVQWDQDPPFGIWGDQPPDDDPVSFQTFIAGPVPRHTQAGWHDDPRTIGGGGDD

Radius of gyration: 11.21 Å; chains: 1; bounding box: 26×26×29 Å

Secondary structure (DSSP, 8-state):
----TT--EEE--TTSSSPEEE-GGGEEEETTTEEEE-TT----GGGTT-EEEETTT--EEEEEEE-SSSEEEE---

Sequence (77 aa):
QDFGADALFLVINPELAQPIPLDQTRLAQEPKIGLRVAPGVTLAPELQGSPVVNSSTGKLYGQLTRGKKNWYVTNIK